Protein AF-A0A0K8Q0I6-F1 (afdb_monomer)

Radius of gyration: 19.03 Å; Cα contacts (8 Å, |Δi|>4): 45; chains: 1; bounding box: 40×27×58 Å

Structure (mmCIF, N/CA/C/O backbone):
data_AF-A0A0K8Q0I6-F1
#
_entry.id   AF-A0A0K8Q0I6-F1
#
loop_
_atom_site.group_PDB
_atom_site.id
_atom_site.type_symbol
_atom_site.label_atom_id
_atom_site.label_alt_id
_atom_site.label_comp_id
_atom_site.label_asym_id
_atom_site.label_entity_id
_atom_site.label_seq_id
_atom_site.pdbx_PDB_ins_code
_atom_site.Cartn_x
_atom_site.Cartn_y
_atom_site.Cartn_z
_atom_site.occupancy
_atom_site.B_iso_or_equiv
_atom_site.auth_seq_id
_atom_site.auth_comp_id
_atom_site.auth_asym_id
_atom_site.auth_atom_id
_atom_site.pdbx_PDB_model_num
ATOM 1 N N . MET A 1 1 ? 24.916 -18.473 -34.159 1.00 48.75 1 MET A N 1
ATOM 2 C CA . MET A 1 1 ? 25.011 -17.003 -34.234 1.00 48.75 1 MET A CA 1
ATOM 3 C C . MET A 1 1 ? 24.547 -16.487 -32.884 1.00 48.75 1 MET A C 1
ATOM 5 O O . MET A 1 1 ? 23.350 -16.408 -32.659 1.00 48.75 1 MET A O 1
ATOM 9 N N . GLY A 1 2 ? 25.475 -16.365 -31.931 1.00 59.72 2 GLY A N 1
ATOM 10 C CA . GLY A 1 2 ? 25.156 -15.873 -30.590 1.00 59.72 2 GLY A CA 1
ATOM 11 C C . GLY A 1 2 ? 24.958 -14.368 -30.663 1.00 59.72 2 GLY A C 1
ATOM 12 O O . GLY A 1 2 ? 25.768 -13.693 -31.299 1.00 59.72 2 GLY A O 1
ATOM 13 N N . LEU A 1 3 ? 23.868 -13.873 -30.082 1.00 63.16 3 LEU A N 1
ATOM 14 C CA . LEU A 1 3 ? 23.705 -12.446 -29.819 1.00 63.16 3 LEU A CA 1
ATOM 15 C C . LEU A 1 3 ? 24.942 -11.971 -29.052 1.00 63.16 3 LEU A C 1
ATOM 17 O O . LEU A 1 3 ? 25.412 -12.687 -28.163 1.00 63.16 3 LEU A O 1
ATOM 21 N N . LYS A 1 4 ? 25.512 -10.823 -29.427 1.00 75.12 4 LYS A N 1
ATOM 22 C CA . LYS A 1 4 ? 26.600 -10.243 -28.633 1.00 75.12 4 LYS A CA 1
ATOM 23 C C . LYS A 1 4 ? 26.029 -9.891 -27.257 1.00 75.12 4 LYS A C 1
ATOM 25 O O . LYS A 1 4 ? 24.851 -9.553 -27.162 1.00 75.12 4 LYS A O 1
ATOM 30 N N . ASP A 1 5 ? 26.839 -9.960 -26.203 1.00 74.12 5 ASP A N 1
ATOM 31 C CA . ASP A 1 5 ? 26.389 -9.645 -24.833 1.00 74.12 5 ASP A CA 1
ATOM 32 C C . ASP A 1 5 ? 25.718 -8.257 -24.734 1.00 74.12 5 ASP A C 1
ATOM 34 O O . ASP A 1 5 ? 24.784 -8.060 -23.951 1.00 74.12 5 ASP A O 1
ATOM 38 N N . ASP A 1 6 ? 26.127 -7.325 -25.599 1.00 75.44 6 ASP A N 1
ATOM 39 C CA . ASP A 1 6 ? 25.523 -5.999 -25.748 1.00 75.44 6 ASP A CA 1
ATOM 40 C C . ASP A 1 6 ? 24.062 -6.063 -26.244 1.00 75.44 6 ASP A C 1
ATOM 42 O O . ASP A 1 6 ? 23.195 -5.396 -25.678 1.00 75.44 6 ASP A O 1
ATOM 46 N N . ASP A 1 7 ? 23.753 -6.928 -27.218 1.00 84.25 7 ASP A N 1
ATOM 47 C CA . ASP A 1 7 ? 22.403 -7.089 -27.786 1.00 84.25 7 ASP A CA 1
ATOM 48 C C . ASP A 1 7 ? 21.428 -7.694 -26.754 1.00 84.25 7 ASP A C 1
ATOM 50 O O . ASP A 1 7 ? 20.256 -7.319 -26.677 1.00 84.25 7 ASP A O 1
ATOM 54 N N . VAL A 1 8 ? 21.912 -8.630 -25.925 1.00 89.81 8 VAL A N 1
ATOM 55 C CA . VAL A 1 8 ? 21.121 -9.249 -24.844 1.00 89.81 8 VAL A CA 1
ATOM 56 C C . VAL A 1 8 ? 20.838 -8.238 -23.734 1.00 89.81 8 VAL A C 1
ATOM 58 O O . VAL A 1 8 ? 19.713 -8.151 -23.233 1.00 89.81 8 VAL A O 1
ATOM 61 N N . THR A 1 9 ? 21.843 -7.444 -23.366 1.00 92.88 9 THR A N 1
ATOM 62 C CA . THR A 1 9 ? 21.700 -6.392 -22.355 1.00 92.88 9 THR A CA 1
ATOM 63 C C . THR A 1 9 ? 20.711 -5.321 -22.811 1.00 92.88 9 THR A C 1
ATOM 65 O O . THR A 1 9 ? 19.846 -4.905 -22.034 1.00 92.88 9 THR A O 1
ATOM 68 N N . GLU A 1 10 ? 20.777 -4.911 -24.079 1.00 92.44 10 GLU A N 1
ATOM 69 C CA . GLU A 1 10 ? 19.841 -3.947 -24.656 1.00 92.44 10 GLU A CA 1
ATOM 70 C C . GLU A 1 10 ? 18.404 -4.488 -24.690 1.00 92.44 10 GLU A C 1
ATOM 72 O O . GLU A 1 10 ? 17.470 -3.777 -24.300 1.00 92.44 10 GLU A O 1
ATOM 77 N N . LEU A 1 11 ? 18.224 -5.762 -25.057 1.00 94.25 11 LEU A N 1
ATOM 78 C CA . LEU A 1 11 ? 16.922 -6.429 -25.033 1.00 94.25 11 LEU A CA 1
ATOM 79 C C . LEU A 1 11 ? 16.323 -6.467 -23.619 1.00 94.25 11 LEU A C 1
ATOM 81 O O . LEU A 1 11 ? 15.153 -6.118 -23.435 1.00 94.25 11 LEU A O 1
ATOM 85 N N . HIS A 1 12 ? 17.112 -6.838 -22.605 1.00 95.56 12 HIS A N 1
ATOM 86 C CA . HIS A 1 12 ? 16.664 -6.835 -21.209 1.00 95.56 12 HIS A CA 1
ATOM 87 C C . HIS A 1 12 ? 16.299 -5.428 -20.725 1.00 95.56 12 HIS A C 1
ATOM 89 O O . HIS A 1 12 ? 15.256 -5.241 -20.096 1.00 95.56 12 HIS A O 1
ATOM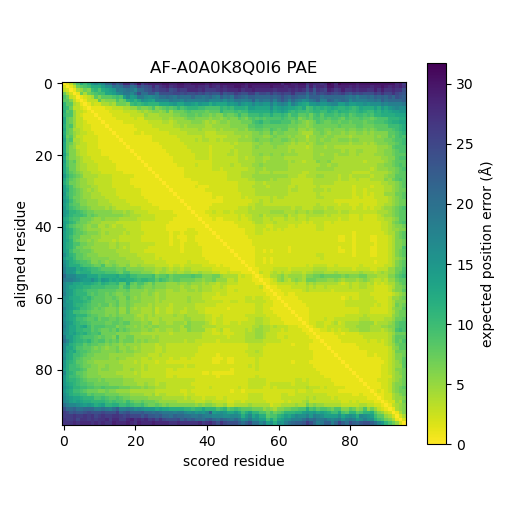 95 N N . ALA A 1 13 ? 17.119 -4.425 -21.048 1.00 95.62 13 ALA A N 1
ATOM 96 C CA . ALA A 1 13 ? 16.849 -3.041 -20.681 1.00 95.62 13 ALA A CA 1
ATOM 97 C C . ALA A 1 13 ? 15.568 -2.515 -21.347 1.00 95.62 13 ALA A C 1
ATOM 99 O O . ALA A 1 13 ? 14.782 -1.814 -20.706 1.00 95.62 13 ALA A O 1
ATOM 100 N N . HIS A 1 14 ? 15.327 -2.864 -22.614 1.00 96.12 14 HIS A N 1
ATOM 101 C CA . HIS A 1 14 ? 14.087 -2.525 -23.306 1.00 96.12 14 HIS A CA 1
ATOM 102 C C . HIS A 1 14 ? 12.874 -3.192 -22.647 1.00 96.12 14 HIS A C 1
ATOM 104 O O . HIS A 1 14 ? 11.914 -2.499 -22.311 1.00 96.12 14 HIS A O 1
ATOM 110 N N . GLY A 1 15 ? 12.938 -4.502 -22.389 1.00 97.06 15 GLY A N 1
ATOM 111 C CA . GLY A 1 15 ? 11.865 -5.233 -21.711 1.00 97.06 15 GLY A CA 1
ATOM 112 C C . GLY A 1 15 ? 11.539 -4.655 -20.332 1.00 97.06 15 GLY A C 1
ATOM 113 O O . GLY A 1 15 ? 10.370 -4.430 -20.017 1.00 97.06 15 GLY A O 1
ATOM 114 N N . TRP A 1 16 ? 12.565 -4.325 -19.541 1.00 97.25 16 TRP A N 1
ATOM 115 C CA . TRP A 1 16 ? 12.391 -3.686 -18.236 1.00 97.25 16 TRP A CA 1
ATOM 116 C C . TRP A 1 16 ? 11.714 -2.316 -18.336 1.00 97.25 16 TRP A C 1
ATOM 118 O O . TRP A 1 16 ? 10.780 -2.044 -17.586 1.00 97.25 16 TRP A O 1
ATOM 128 N N . ARG A 1 17 ? 12.133 -1.459 -19.279 1.00 97.50 17 ARG A N 1
ATOM 129 C CA . ARG A 1 17 ? 11.503 -0.142 -19.485 1.00 97.50 17 ARG A CA 1
ATOM 130 C C . ARG A 1 17 ? 10.033 -0.269 -19.871 1.00 97.50 17 ARG A C 1
ATOM 132 O O . ARG A 1 17 ? 9.212 0.477 -19.344 1.00 97.50 17 ARG A O 1
ATOM 139 N N . THR A 1 18 ? 9.697 -1.214 -20.745 1.00 97.81 18 THR A N 1
ATOM 140 C CA . THR A 1 18 ? 8.307 -1.467 -21.146 1.00 97.81 18 THR A CA 1
ATOM 141 C C . THR A 1 18 ? 7.465 -1.943 -19.964 1.00 97.81 18 THR A C 1
ATOM 143 O O . THR A 1 18 ? 6.371 -1.424 -19.748 1.00 97.81 18 THR A O 1
ATOM 146 N N . LEU A 1 19 ? 7.983 -2.873 -19.156 1.00 98.00 19 LEU A N 1
ATOM 147 C CA . LEU A 1 19 ? 7.300 -3.341 -17.950 1.00 98.00 19 LEU A CA 1
ATOM 148 C C . LEU A 1 19 ? 7.108 -2.212 -16.928 1.00 98.00 19 LEU A C 1
ATOM 150 O O . LEU A 1 19 ? 6.010 -2.050 -16.403 1.00 98.00 19 LEU A O 1
ATOM 154 N N . ALA A 1 20 ? 8.147 -1.416 -16.671 1.00 96.81 20 ALA A N 1
ATOM 155 C CA . ALA A 1 20 ? 8.086 -0.294 -15.738 1.00 96.81 20 ALA A CA 1
ATOM 156 C C . ALA A 1 20 ? 7.077 0.775 -16.192 1.00 96.81 20 ALA A C 1
ATOM 158 O O . ALA A 1 20 ? 6.322 1.291 -15.371 1.00 96.81 20 ALA A O 1
ATOM 159 N N . ALA A 1 21 ? 7.019 1.071 -17.495 1.00 97.50 21 ALA A N 1
ATOM 160 C CA . ALA A 1 21 ? 6.034 1.991 -18.055 1.00 97.50 21 ALA A CA 1
ATOM 161 C C . ALA A 1 21 ? 4.602 1.453 -17.907 1.00 97.50 21 ALA A C 1
ATOM 163 O O . ALA A 1 21 ? 3.719 2.185 -17.470 1.00 97.50 21 ALA A O 1
ATOM 164 N N . LEU A 1 22 ? 4.375 0.171 -18.215 1.00 98.19 22 LEU A N 1
ATOM 165 C CA . LEU A 1 22 ? 3.064 -0.462 -18.053 1.00 98.19 22 LEU A CA 1
ATOM 166 C C . LEU A 1 22 ? 2.618 -0.477 -16.585 1.00 98.19 22 LEU A C 1
ATOM 168 O O . LEU A 1 22 ? 1.478 -0.128 -16.291 1.00 98.19 22 LEU A O 1
ATOM 172 N N . TYR A 1 23 ? 3.520 -0.845 -15.673 1.00 96.00 23 TYR A N 1
ATOM 173 C CA . TYR A 1 23 ? 3.259 -0.807 -14.237 1.00 96.00 23 TYR A CA 1
ATOM 174 C C . TYR A 1 23 ? 2.878 0.608 -13.787 1.00 96.00 23 TYR A C 1
ATOM 176 O O . TYR A 1 23 ? 1.847 0.774 -13.145 1.00 96.00 23 TYR A O 1
ATOM 184 N N . GLY A 1 24 ? 3.646 1.628 -14.188 1.00 95.88 24 GLY A N 1
ATOM 185 C CA . GLY A 1 24 ? 3.366 3.020 -13.829 1.00 95.88 24 GLY A CA 1
ATOM 186 C C . GLY A 1 24 ? 2.027 3.536 -14.362 1.00 95.88 24 GLY A C 1
ATOM 187 O O . GLY A 1 24 ? 1.346 4.287 -13.669 1.00 95.88 24 GLY A O 1
ATOM 188 N N . LEU A 1 25 ? 1.611 3.108 -15.560 1.00 97.50 25 LEU A N 1
ATOM 189 C CA . LEU A 1 25 ? 0.287 3.439 -16.100 1.00 97.50 25 LEU A CA 1
ATOM 190 C C . LEU A 1 25 ? -0.833 2.809 -15.264 1.00 97.50 25 LEU A C 1
ATOM 192 O O . LEU A 1 25 ? -1.773 3.499 -14.884 1.00 97.50 25 LEU A O 1
ATOM 196 N N . ILE A 1 26 ? -0.719 1.518 -14.943 1.00 96.50 26 ILE A N 1
ATOM 197 C CA . ILE A 1 26 ? -1.721 0.807 -14.136 1.00 96.50 26 ILE A CA 1
ATOM 198 C C . ILE A 1 26 ? -1.800 1.396 -12.724 1.00 96.50 26 ILE A C 1
ATOM 200 O O . ILE A 1 26 ? -2.893 1.643 -12.220 1.00 96.50 26 ILE A O 1
ATOM 204 N N . GLU A 1 27 ? -0.650 1.628 -12.091 1.00 94.44 27 GLU A N 1
ATOM 205 C CA . GLU A 1 27 ? -0.570 2.209 -10.751 1.00 94.44 27 GLU A CA 1
ATOM 206 C C . GLU A 1 27 ? -1.166 3.622 -10.726 1.00 94.44 27 GLU A C 1
ATOM 208 O O . GLU A 1 27 ? -1.941 3.936 -9.826 1.00 94.44 27 GLU A O 1
ATOM 213 N N . GLY A 1 28 ? -0.883 4.446 -11.741 1.00 96.75 28 GLY A N 1
ATOM 214 C CA . GLY A 1 28 ? -1.432 5.796 -11.862 1.00 96.75 28 GLY A CA 1
ATOM 215 C C . GLY A 1 28 ? -2.955 5.824 -12.010 1.00 96.75 28 GLY A C 1
ATOM 216 O O . GLY A 1 28 ? -3.620 6.590 -11.312 1.00 96.75 28 GLY A O 1
ATOM 217 N N . GLU A 1 29 ? -3.517 4.975 -12.872 1.00 97.56 29 GLU A N 1
ATOM 218 C CA . GLU A 1 29 ? -4.973 4.848 -13.034 1.00 97.56 29 GLU A CA 1
ATOM 219 C C . GLU A 1 29 ? -5.642 4.352 -11.744 1.00 97.56 29 GLU A C 1
ATOM 221 O O . GLU A 1 29 ? -6.682 4.870 -11.330 1.00 97.56 29 GLU A O 1
ATOM 226 N N . LEU A 1 30 ? -5.024 3.382 -11.061 1.00 96.75 30 LEU A N 1
ATOM 227 C CA . LEU A 1 30 ? -5.548 2.846 -9.808 1.00 96.75 30 LEU A CA 1
ATOM 228 C C . LEU A 1 30 ? -5.508 3.884 -8.677 1.00 96.75 30 LEU A C 1
ATOM 230 O O . LEU A 1 30 ? -6.487 4.015 -7.943 1.00 96.75 30 LEU A O 1
ATOM 234 N N . GLU A 1 31 ? -4.415 4.640 -8.554 1.00 97.00 31 GLU A N 1
ATOM 235 C CA . GLU A 1 31 ? -4.285 5.729 -7.581 1.00 97.00 31 GLU A CA 1
ATOM 236 C C . GLU A 1 31 ? -5.359 6.799 -7.821 1.00 97.00 31 GLU A C 1
ATOM 238 O O . GLU A 1 31 ? -6.041 7.204 -6.881 1.00 97.00 31 GLU A O 1
ATOM 243 N N . GLN A 1 32 ? -5.582 7.210 -9.077 1.00 97.94 32 GLN A N 1
ATOM 244 C CA . GLN A 1 32 ? -6.635 8.176 -9.407 1.00 97.94 32 GLN A CA 1
ATOM 245 C C . GLN A 1 32 ? -8.029 7.656 -9.049 1.00 97.94 32 GLN A C 1
ATOM 247 O O . GLN A 1 32 ? -8.811 8.380 -8.426 1.00 97.94 32 GLN A O 1
ATOM 252 N N . ALA A 1 33 ? -8.339 6.407 -9.403 1.00 97.88 33 ALA A N 1
ATOM 253 C CA . ALA A 1 33 ? -9.630 5.801 -9.105 1.00 97.88 33 ALA A CA 1
ATOM 254 C C . ALA A 1 33 ? -9.876 5.703 -7.590 1.00 97.88 33 ALA A C 1
ATOM 256 O O . ALA A 1 33 ? -10.904 6.177 -7.105 1.00 97.88 33 ALA A O 1
ATOM 257 N N . LEU A 1 34 ? -8.920 5.158 -6.830 1.00 97.62 34 LEU A N 1
ATOM 258 C CA . LEU A 1 34 ? -9.029 5.005 -5.376 1.00 97.62 34 LEU A CA 1
ATOM 259 C C . LEU A 1 34 ? -9.122 6.352 -4.657 1.00 97.62 34 LEU A C 1
ATOM 261 O O . LEU A 1 34 ? -9.923 6.508 -3.727 1.00 97.62 34 LEU A O 1
ATOM 265 N N . GLN A 1 35 ? -8.351 7.343 -5.105 1.00 97.25 35 GLN A N 1
ATOM 266 C CA . GLN A 1 35 ? -8.401 8.681 -4.541 1.00 97.25 35 GLN A CA 1
ATOM 267 C C . GLN A 1 35 ? -9.760 9.344 -4.804 1.00 97.25 35 GLN A C 1
ATOM 269 O O . GLN A 1 35 ? -10.309 9.973 -3.899 1.00 97.25 35 GLN A O 1
ATOM 274 N N . ALA A 1 36 ? -10.332 9.174 -6.000 1.00 97.62 36 ALA A N 1
ATOM 275 C CA . ALA A 1 36 ? -11.630 9.742 -6.359 1.00 97.62 36 ALA A CA 1
ATOM 276 C C . ALA A 1 36 ? -12.805 9.078 -5.621 1.00 97.62 36 ALA A C 1
ATOM 278 O O . ALA A 1 36 ? -13.734 9.770 -5.208 1.00 97.62 36 ALA A O 1
ATOM 279 N N . THR A 1 37 ? -12.782 7.753 -5.441 1.00 96.81 37 THR A N 1
ATOM 280 C CA . THR A 1 37 ? -13.920 7.017 -4.863 1.00 96.81 37 THR A CA 1
ATOM 281 C C . THR A 1 37 ? -13.854 6.870 -3.348 1.00 96.81 37 THR A C 1
ATOM 283 O O . THR A 1 37 ? -14.895 6.799 -2.699 1.00 96.81 37 THR A O 1
ATOM 286 N N . ALA A 1 38 ? -12.650 6.777 -2.779 1.00 95.50 38 ALA A N 1
ATOM 287 C CA . ALA A 1 38 ? -12.446 6.435 -1.370 1.00 95.50 38 ALA A CA 1
ATOM 288 C C . ALA A 1 38 ? -11.427 7.337 -0.649 1.00 95.50 38 ALA A C 1
ATOM 290 O O . ALA A 1 38 ? -11.244 7.206 0.563 1.00 95.50 38 ALA A O 1
ATOM 291 N N . GLY A 1 39 ? -10.754 8.249 -1.361 1.00 96.25 39 GLY A N 1
ATOM 292 C CA . GLY A 1 39 ? -9.677 9.063 -0.794 1.00 96.25 39 GLY A CA 1
ATOM 293 C C . GLY A 1 39 ? -8.513 8.219 -0.270 1.00 96.25 39 GLY A C 1
ATOM 294 O O . GLY A 1 39 ? -7.941 8.550 0.771 1.00 96.25 39 GLY A O 1
ATOM 295 N N . LEU A 1 40 ? -8.237 7.085 -0.914 1.00 96.62 40 LEU A N 1
ATOM 296 C CA . LEU A 1 40 ? -7.178 6.149 -0.540 1.00 96.62 40 LEU A CA 1
ATOM 297 C C . LEU A 1 40 ? -6.075 6.155 -1.593 1.00 96.62 40 LEU A C 1
ATOM 299 O O . LEU A 1 40 ? -6.372 6.229 -2.782 1.00 96.62 40 LEU A O 1
ATOM 303 N N . SER A 1 41 ? -4.833 5.966 -1.153 1.00 94.62 41 SER A N 1
ATOM 304 C CA . SER A 1 41 ? -3.761 5.548 -2.059 1.00 94.62 41 SER A CA 1
ATOM 305 C C . SER A 1 41 ? -3.790 4.041 -2.324 1.00 94.62 41 SER A C 1
ATOM 307 O O . SER A 1 41 ? -4.375 3.272 -1.552 1.00 94.62 41 SER A O 1
ATOM 309 N N . VAL A 1 42 ? -3.091 3.585 -3.368 1.00 94.25 42 VAL A N 1
ATOM 310 C CA . VAL A 1 42 ? -2.926 2.153 -3.691 1.00 94.25 42 VAL A CA 1
ATOM 311 C C . VAL A 1 42 ? -2.365 1.375 -2.499 1.00 94.25 42 VAL A C 1
ATOM 313 O O . VAL A 1 42 ? -2.824 0.278 -2.174 1.00 94.25 42 VAL A O 1
ATOM 316 N N . VAL A 1 43 ? -1.394 1.960 -1.799 1.00 93.19 43 VAL A N 1
ATOM 317 C CA . VAL A 1 43 ? -0.729 1.322 -0.656 1.00 93.19 43 VAL A CA 1
ATOM 318 C C . VAL A 1 43 ? -1.669 1.222 0.551 1.00 93.19 43 VAL A C 1
ATOM 320 O O . VAL A 1 43 ? -1.688 0.204 1.243 1.00 93.19 43 VAL A O 1
ATOM 323 N N . GLU A 1 44 ? -2.477 2.254 0.803 1.00 95.06 44 GLU A N 1
ATOM 324 C CA . GLU A 1 44 ? -3.504 2.234 1.849 1.00 95.06 44 GLU A CA 1
ATOM 325 C C . GLU A 1 44 ? -4.590 1.198 1.548 1.00 95.06 44 GLU A C 1
ATOM 327 O O . GLU A 1 44 ? -4.945 0.409 2.423 1.00 95.06 44 GLU A O 1
ATOM 332 N N . TYR A 1 45 ? -5.063 1.150 0.302 1.00 95.38 45 TYR A N 1
ATOM 333 C CA . TYR A 1 45 ? -6.009 0.137 -0.153 1.00 95.38 45 TYR A CA 1
ATOM 334 C C . TYR A 1 45 ? -5.445 -1.278 0.009 1.00 95.38 45 TYR A C 1
ATOM 336 O O . TYR A 1 45 ? -6.133 -2.146 0.532 1.00 95.38 45 TYR A O 1
ATOM 344 N N . THR A 1 46 ? -4.178 -1.499 -0.347 1.00 93.62 46 THR A N 1
ATOM 345 C CA . THR A 1 46 ? -3.517 -2.809 -0.218 1.00 93.62 46 THR A CA 1
ATOM 346 C C . THR A 1 46 ? -3.502 -3.306 1.230 1.00 93.62 46 THR A C 1
ATOM 348 O O . THR A 1 46 ? -3.702 -4.493 1.474 1.00 93.62 46 THR A O 1
ATOM 351 N N . VAL A 1 47 ? -3.320 -2.414 2.213 1.00 94.44 47 VAL A N 1
ATOM 352 C CA . VAL A 1 47 ? -3.439 -2.773 3.640 1.00 94.44 47 VAL A CA 1
ATOM 353 C C . VAL A 1 47 ? -4.850 -3.247 3.974 1.00 94.44 47 VAL A C 1
ATOM 355 O O . VAL A 1 47 ? -5.013 -4.277 4.628 1.00 94.44 47 VAL A O 1
ATOM 358 N N . LEU A 1 48 ? -5.863 -2.497 3.543 1.00 95.00 48 LEU A N 1
ATOM 359 C CA . LEU A 1 48 ? -7.260 -2.809 3.842 1.00 95.00 48 LEU A CA 1
ATOM 360 C C . LEU A 1 48 ? -7.721 -4.087 3.125 1.00 95.00 48 LEU A C 1
ATOM 362 O O . LEU A 1 48 ? -8.411 -4.9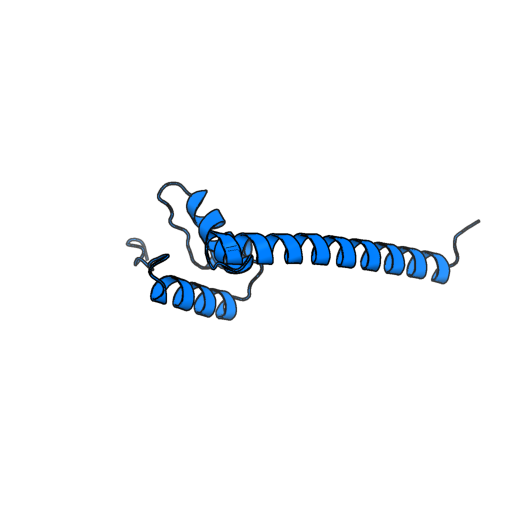02 3.729 1.00 95.00 48 LEU A O 1
ATOM 366 N N . ASP A 1 49 ? -7.284 -4.306 1.884 1.00 94.75 49 ASP A N 1
ATOM 367 C CA . ASP A 1 49 ? -7.530 -5.532 1.118 1.00 94.75 49 ASP A CA 1
ATOM 368 C C . ASP A 1 49 ? -6.820 -6.747 1.737 1.00 94.75 49 ASP A C 1
ATOM 370 O O . ASP A 1 49 ? -7.395 -7.827 1.851 1.00 94.75 49 ASP A O 1
ATOM 374 N N . ALA A 1 50 ? -5.586 -6.585 2.222 1.00 93.44 50 ALA A N 1
ATOM 375 C CA . ALA A 1 50 ? -4.889 -7.662 2.921 1.00 93.44 50 ALA A CA 1
ATOM 376 C C . ALA A 1 50 ? -5.632 -8.084 4.200 1.00 93.44 50 ALA A C 1
ATOM 378 O O . ALA A 1 50 ? -5.735 -9.281 4.478 1.00 93.44 50 ALA A O 1
ATOM 379 N N . LEU A 1 51 ? -6.167 -7.119 4.957 1.00 93.94 51 LEU A N 1
ATOM 380 C CA . LEU A 1 51 ? -6.982 -7.377 6.146 1.00 93.94 51 LEU A CA 1
ATOM 381 C C . LEU A 1 51 ? -8.327 -8.020 5.788 1.00 93.94 51 LEU A C 1
ATOM 383 O O . LEU A 1 51 ? -8.715 -8.986 6.439 1.00 93.94 51 LEU A O 1
ATOM 387 N N . SER A 1 52 ? -9.019 -7.537 4.752 1.00 93.88 52 SER A N 1
ATOM 388 C CA . SER A 1 52 ? -10.352 -8.030 4.366 1.00 93.88 52 SER A CA 1
ATOM 389 C C . SER A 1 52 ? -10.355 -9.508 3.959 1.00 93.88 52 SER A C 1
ATOM 391 O O . SER A 1 52 ? -11.359 -10.195 4.142 1.00 93.88 52 SER A O 1
ATOM 393 N N . ARG A 1 53 ? -9.220 -10.009 3.455 1.00 92.25 53 ARG A N 1
ATOM 394 C CA . ARG A 1 53 ? -9.010 -11.414 3.073 1.00 92.25 53 ARG A CA 1
ATOM 395 C C . ARG A 1 53 ? -8.720 -12.348 4.251 1.00 92.25 53 ARG A C 1
ATOM 397 O O . ARG A 1 53 ? -8.608 -13.550 4.030 1.00 92.25 53 ARG A O 1
ATOM 404 N N . GLN A 1 54 ? -8.531 -11.824 5.464 1.00 91.19 54 GLN A N 1
ATOM 405 C CA . GLN A 1 54 ? -8.347 -12.640 6.665 1.00 91.19 54 GLN A CA 1
ATOM 406 C C . GLN A 1 54 ? -9.680 -12.881 7.366 1.00 91.19 54 GLN A C 1
ATOM 408 O O . GLN A 1 54 ? -10.484 -11.958 7.531 1.00 91.19 54 GLN A O 1
ATOM 413 N N . ASP A 1 55 ? -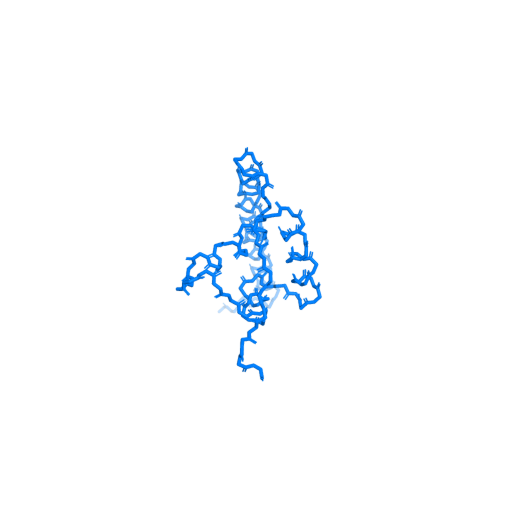9.861 -14.094 7.878 1.00 84.88 55 ASP A N 1
ATOM 414 C CA . ASP A 1 55 ? -10.966 -14.402 8.778 1.00 84.88 55 ASP A CA 1
ATOM 415 C C . ASP A 1 55 ? -10.868 -13.511 10.029 1.00 84.88 55 ASP A C 1
ATOM 417 O O . ASP A 1 55 ? -9.872 -13.517 10.752 1.00 84.88 55 ASP A O 1
ATOM 421 N N . GLY A 1 56 ? -11.890 -12.683 10.261 1.00 87.00 56 GLY A N 1
ATOM 422 C CA . GLY A 1 56 ? -11.929 -11.736 11.383 1.00 87.00 56 GLY A CA 1
ATOM 423 C C . GLY A 1 56 ? -11.213 -10.398 11.157 1.00 87.00 56 GLY A C 1
ATOM 424 O O . GLY A 1 56 ? -11.128 -9.611 12.100 1.00 87.00 56 GLY A O 1
ATOM 425 N N . TRP A 1 57 ? -10.729 -10.121 9.939 1.00 90.75 57 TRP A N 1
ATOM 426 C CA . TRP A 1 57 ? -10.127 -8.840 9.521 1.00 90.75 57 TRP A CA 1
ATOM 427 C C . TRP A 1 57 ? -8.927 -8.382 10.352 1.00 90.75 57 TRP A C 1
ATOM 429 O O . TRP A 1 57 ? -8.694 -7.190 10.560 1.00 90.75 57 TRP A O 1
ATOM 439 N N . GLN A 1 58 ? -8.155 -9.345 10.845 1.00 91.50 58 GLN A N 1
ATOM 440 C CA . GLN A 1 58 ? -7.003 -9.111 11.704 1.00 91.50 58 GLN A CA 1
ATOM 441 C C . GLN A 1 58 ? -5.760 -9.726 11.079 1.00 91.50 58 GLN A C 1
ATOM 443 O O . GLN A 1 58 ? -5.783 -10.831 10.546 1.00 91.50 58 GLN A O 1
ATOM 448 N N . MET A 1 59 ? -4.642 -9.011 11.165 1.00 90.94 59 MET A N 1
ATOM 449 C CA . MET A 1 59 ? -3.358 -9.488 10.671 1.00 90.94 59 MET A CA 1
ATOM 450 C C . MET A 1 59 ? -2.236 -8.972 11.567 1.00 90.94 59 MET A C 1
ATOM 452 O O . MET A 1 59 ? -2.227 -7.807 11.968 1.00 90.94 59 MET A O 1
ATOM 456 N N . ARG A 1 60 ? -1.253 -9.830 11.867 1.00 90.75 60 ARG A N 1
ATOM 457 C CA . ARG A 1 60 ? -0.031 -9.403 12.564 1.00 90.75 60 ARG A CA 1
ATOM 458 C C . ARG A 1 60 ? 0.780 -8.438 11.684 1.00 90.75 60 ARG A C 1
ATOM 460 O O . ARG A 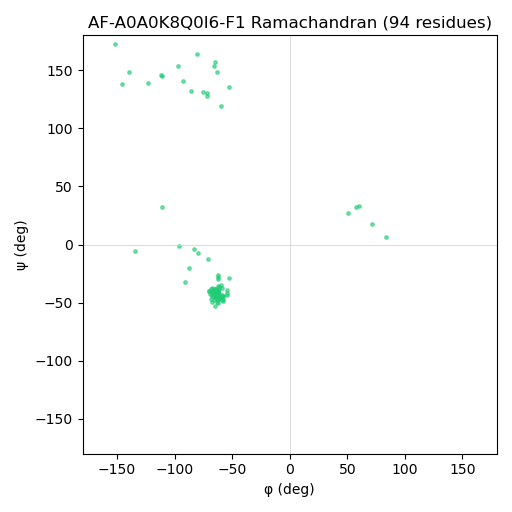1 60 ? 0.758 -8.517 10.456 1.00 90.75 60 ARG A O 1
ATOM 467 N N . MET A 1 61 ? 1.572 -7.571 12.315 1.00 90.75 61 MET A N 1
ATOM 468 C CA . MET A 1 61 ? 2.328 -6.514 11.622 1.00 90.75 61 MET A CA 1
ATOM 469 C C . MET A 1 61 ? 3.350 -7.046 10.598 1.00 90.75 61 MET A C 1
ATOM 471 O O . MET A 1 61 ? 3.532 -6.457 9.537 1.00 90.75 61 MET A O 1
ATOM 475 N N . GLN A 1 62 ? 4.013 -8.172 10.885 1.00 90.56 62 GLN A N 1
ATOM 476 C CA . GLN A 1 62 ? 5.003 -8.768 9.974 1.00 90.56 62 GLN A CA 1
ATOM 477 C C . GLN A 1 62 ? 4.389 -9.254 8.645 1.00 90.56 62 GLN A C 1
ATOM 479 O O . GLN A 1 62 ? 4.892 -8.863 7.591 1.00 90.56 62 GLN A O 1
ATOM 484 N N . PRO A 1 63 ? 3.324 -10.084 8.645 1.00 90.00 63 PRO A N 1
ATOM 485 C CA . PRO A 1 63 ? 2.600 -10.414 7.420 1.00 90.00 63 PRO A CA 1
ATOM 486 C C . PRO A 1 63 ? 2.100 -9.182 6.657 1.00 90.00 63 PRO A C 1
ATOM 488 O O . PRO A 1 63 ? 2.229 -9.151 5.436 1.00 90.00 63 PRO A O 1
ATOM 491 N N . LEU A 1 64 ? 1.625 -8.150 7.363 1.00 91.31 64 LEU A N 1
ATOM 492 C CA . LEU A 1 64 ? 1.137 -6.921 6.735 1.00 91.31 64 LEU A CA 1
ATOM 493 C C . LEU A 1 64 ? 2.246 -6.148 5.998 1.00 91.31 64 LEU A C 1
ATOM 495 O O . LEU A 1 64 ? 2.049 -5.684 4.874 1.00 91.31 64 LEU A O 1
ATOM 499 N N . ALA A 1 65 ? 3.439 -6.056 6.592 1.00 91.56 65 ALA A N 1
ATOM 500 C CA . ALA A 1 65 ? 4.603 -5.445 5.947 1.00 91.56 65 ALA A CA 1
ATOM 501 C C . ALA A 1 65 ? 5.007 -6.196 4.665 1.00 91.56 65 ALA A C 1
ATOM 503 O O . ALA A 1 65 ? 5.337 -5.579 3.654 1.00 91.56 65 ALA A O 1
ATOM 504 N N . ARG A 1 66 ? 4.919 -7.535 4.677 1.00 89.19 66 ARG A N 1
ATOM 505 C CA . ARG A 1 66 ? 5.180 -8.358 3.485 1.00 89.19 66 ARG A CA 1
ATOM 506 C C . ARG A 1 66 ? 4.132 -8.144 2.397 1.00 89.19 66 ARG A C 1
ATOM 508 O O . ARG A 1 66 ? 4.507 -7.999 1.241 1.00 89.19 66 ARG A O 1
ATOM 515 N N . ALA A 1 67 ? 2.851 -8.089 2.764 1.00 86.88 67 ALA A N 1
ATOM 516 C CA . ALA A 1 67 ? 1.753 -7.884 1.817 1.00 86.88 67 ALA A CA 1
ATOM 517 C C . ALA A 1 67 ? 1.830 -6.527 1.096 1.00 86.88 67 ALA A C 1
ATOM 519 O O . ALA A 1 67 ? 1.407 -6.411 -0.046 1.00 86.88 67 ALA A O 1
ATOM 520 N N . THR A 1 68 ? 2.403 -5.514 1.749 1.00 86.69 68 THR A N 1
ATOM 521 C CA . THR A 1 68 ? 2.562 -4.159 1.195 1.00 86.69 68 THR A CA 1
ATOM 522 C C . THR A 1 68 ? 3.932 -3.905 0.562 1.00 86.69 68 THR A C 1
ATOM 524 O O . THR A 1 68 ? 4.175 -2.805 0.075 1.00 86.69 68 THR A O 1
ATOM 527 N N . ALA A 1 69 ? 4.844 -4.887 0.589 1.00 88.31 69 ALA A N 1
ATOM 528 C CA . ALA A 1 69 ? 6.248 -4.728 0.194 1.00 88.31 69 ALA A CA 1
ATOM 529 C C . ALA A 1 69 ? 6.959 -3.531 0.872 1.00 88.31 69 ALA A C 1
ATOM 531 O O . ALA A 1 69 ? 7.920 -2.971 0.341 1.00 88.31 69 ALA A O 1
ATOM 532 N N . LEU A 1 70 ? 6.502 -3.137 2.065 1.00 90.38 70 LEU A N 1
ATOM 533 C CA . LEU A 1 70 ? 7.046 -2.013 2.819 1.00 90.38 70 LEU A CA 1
ATOM 534 C C . LEU A 1 70 ? 8.050 -2.476 3.871 1.00 90.38 70 LEU A C 1
ATOM 536 O O . LEU A 1 70 ? 7.967 -3.566 4.439 1.00 90.38 70 LEU A O 1
ATOM 540 N N . SER A 1 71 ? 8.974 -1.582 4.223 1.00 92.38 71 SER A N 1
ATOM 541 C CA . SER A 1 71 ? 9.800 -1.786 5.411 1.00 92.38 71 SER A CA 1
ATOM 542 C C . SER A 1 71 ? 8.942 -1.761 6.688 1.00 92.38 71 SER A C 1
ATOM 544 O O . SER A 1 71 ? 7.883 -1.119 6.710 1.00 92.38 71 SER A O 1
ATOM 546 N N . PRO A 1 72 ? 9.395 -2.378 7.797 1.00 89.75 72 PRO A N 1
ATOM 547 C CA . PRO A 1 72 ? 8.664 -2.343 9.064 1.00 89.75 72 PRO A CA 1
ATOM 548 C C . PRO A 1 72 ? 8.347 -0.916 9.533 1.00 89.75 72 PRO A C 1
ATOM 550 O O . PRO A 1 7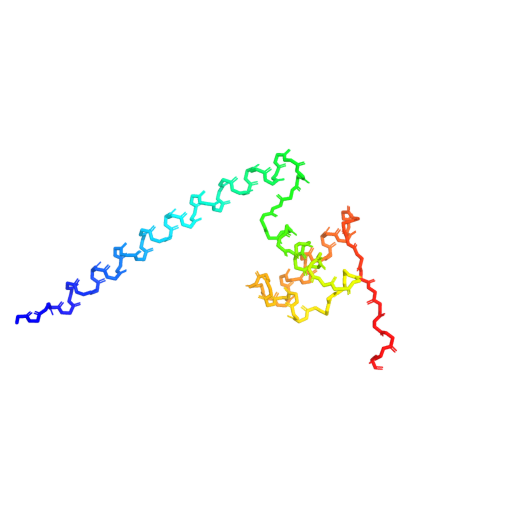2 ? 7.215 -0.614 9.900 1.00 89.75 72 PRO A O 1
ATOM 553 N N . SER A 1 73 ? 9.310 0.007 9.438 1.00 93.62 73 SER A N 1
ATOM 554 C CA . SER A 1 73 ? 9.097 1.409 9.817 1.00 93.62 73 SER A CA 1
ATOM 555 C C . SER A 1 73 ? 8.090 2.123 8.912 1.00 93.62 73 SER A C 1
ATOM 557 O O . SER A 1 73 ? 7.307 2.942 9.396 1.00 93.62 73 SER A O 1
ATOM 559 N N . ALA A 1 74 ? 8.095 1.841 7.604 1.00 93.50 74 ALA A N 1
ATOM 560 C CA . ALA A 1 74 ? 7.111 2.401 6.679 1.00 93.50 74 ALA A CA 1
ATOM 561 C C . ALA A 1 74 ? 5.706 1.849 6.959 1.00 93.50 74 ALA A C 1
ATOM 563 O O . ALA A 1 74 ? 4.756 2.629 7.019 1.00 93.50 74 ALA A O 1
ATOM 564 N N . THR A 1 75 ? 5.605 0.550 7.243 1.00 94.06 75 THR A N 1
ATOM 565 C CA . THR A 1 75 ? 4.356 -0.118 7.633 1.00 94.06 75 THR A CA 1
ATOM 566 C C . THR A 1 75 ? 3.777 0.508 8.901 1.00 94.06 75 THR A C 1
ATOM 568 O O . THR A 1 75 ? 2.620 0.916 8.904 1.00 94.06 75 THR A O 1
ATOM 571 N N . THR A 1 76 ? 4.583 0.711 9.950 1.00 93.69 76 THR A N 1
ATOM 572 C CA . THR A 1 76 ? 4.130 1.377 11.185 1.00 93.69 76 THR A CA 1
ATOM 573 C C . THR A 1 76 ? 3.596 2.785 10.920 1.00 93.69 76 THR A C 1
ATOM 575 O O . THR A 1 76 ? 2.545 3.160 11.435 1.00 93.69 76 THR A O 1
ATOM 578 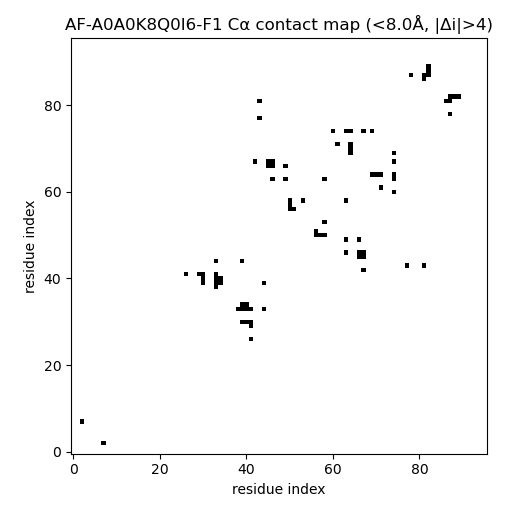N N . ARG A 1 77 ? 4.286 3.584 10.094 1.00 95.31 77 ARG A N 1
ATOM 579 C CA . ARG A 1 77 ? 3.815 4.936 9.739 1.00 95.31 77 ARG A CA 1
ATOM 580 C C . ARG A 1 77 ? 2.494 4.906 8.972 1.00 95.31 77 ARG A C 1
ATOM 582 O O . ARG A 1 77 ? 1.660 5.786 9.186 1.00 95.31 77 ARG A O 1
ATOM 589 N N . LEU A 1 78 ? 2.320 3.929 8.086 1.00 95.25 78 LEU A N 1
ATOM 590 C CA . LEU A 1 78 ? 1.096 3.735 7.318 1.00 95.25 78 LEU A CA 1
ATOM 591 C C . LEU A 1 78 ? -0.068 3.314 8.219 1.00 95.25 78 LEU A C 1
ATOM 593 O O . LEU A 1 78 ? -1.109 3.961 8.204 1.00 95.25 78 LEU A O 1
ATOM 597 N N . VAL A 1 79 ? 0.137 2.306 9.067 1.00 95.00 79 VAL A N 1
ATOM 598 C CA . VAL A 1 79 ? -0.861 1.841 10.039 1.00 95.00 79 VAL A CA 1
ATOM 599 C C . VAL A 1 79 ? -1.278 2.979 10.967 1.00 95.00 79 VAL A C 1
ATOM 601 O O . VAL A 1 79 ? -2.466 3.243 11.097 1.00 95.00 79 VAL A O 1
ATOM 604 N N . ASN A 1 80 ? -0.328 3.740 11.521 1.00 95.56 80 ASN A N 1
ATOM 605 C CA . ASN A 1 80 ? -0.641 4.902 12.359 1.00 95.56 80 ASN A CA 1
ATOM 606 C C . ASN A 1 80 ? -1.471 5.961 11.612 1.00 95.56 80 ASN A C 1
ATOM 608 O O . ASN A 1 80 ? -2.305 6.639 12.206 1.00 95.56 80 ASN A O 1
ATOM 612 N N .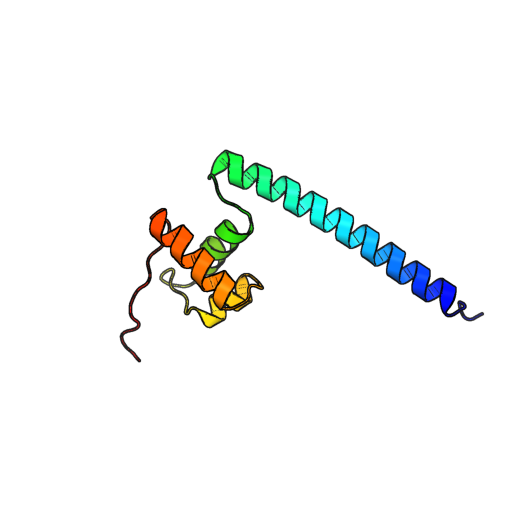 ARG A 1 81 ? -1.237 6.150 10.307 1.00 95.50 81 ARG A N 1
ATOM 613 C CA . ARG A 1 81 ? -2.024 7.079 9.486 1.00 95.50 81 ARG A CA 1
ATOM 614 C C . ARG A 1 81 ? -3.452 6.573 9.294 1.00 95.50 81 ARG A C 1
ATOM 616 O O . ARG A 1 81 ? -4.377 7.357 9.478 1.00 95.50 81 ARG A O 1
ATOM 623 N N . LEU A 1 82 ? -3.618 5.300 8.948 1.00 96.44 82 LEU A N 1
ATOM 624 C CA . LEU A 1 82 ? -4.925 4.672 8.753 1.00 96.44 82 LEU A CA 1
ATOM 625 C C . LEU A 1 82 ? -5.729 4.611 10.061 1.00 96.44 82 LEU A C 1
ATOM 627 O O . LEU A 1 82 ? -6.922 4.900 10.052 1.00 96.44 82 LEU A O 1
ATOM 631 N N . GLU A 1 83 ? -5.065 4.348 11.189 1.00 96.38 83 GLU A N 1
ATOM 632 C CA . GLU A 1 83 ? -5.653 4.398 12.534 1.00 96.38 83 GLU A CA 1
ATOM 633 C C . GLU A 1 83 ? -6.148 5.810 12.874 1.00 96.38 83 GLU A C 1
ATOM 635 O O . GLU A 1 83 ? -7.298 5.986 13.264 1.00 96.38 83 GLU A O 1
ATOM 640 N N . ARG A 1 84 ? -5.341 6.852 12.618 1.00 96.50 84 ARG A N 1
ATOM 641 C CA . ARG A 1 84 ? -5.778 8.254 12.793 1.00 96.50 84 ARG A CA 1
ATOM 642 C C . ARG A 1 84 ? -6.949 8.651 11.894 1.00 96.50 84 ARG A C 1
ATOM 644 O O . ARG A 1 84 ? -7.681 9.572 12.237 1.00 96.50 84 ARG A O 1
ATOM 651 N N . ARG A 1 85 ? -7.106 7.993 10.745 1.00 96.19 85 ARG A N 1
ATOM 652 C CA . ARG A 1 85 ? -8.246 8.178 9.835 1.00 96.19 85 ARG A CA 1
ATOM 653 C C . ARG A 1 85 ? -9.471 7.351 10.239 1.00 96.19 85 ARG A C 1
ATOM 655 O O . ARG A 1 85 ? -10.494 7.462 9.575 1.00 96.19 85 ARG A O 1
ATOM 662 N N . GLY A 1 86 ? -9.374 6.524 11.282 1.00 96.00 86 GLY A N 1
ATOM 663 C CA . GLY A 1 86 ? -10.453 5.643 11.732 1.00 96.00 86 GLY A CA 1
ATOM 664 C C . GLY A 1 86 ? -10.733 4.464 10.798 1.00 96.00 86 GLY A C 1
ATOM 665 O O . GLY A 1 86 ? -11.804 3.874 10.881 1.00 96.00 86 GLY A O 1
ATOM 666 N N . LEU A 1 87 ? -9.803 4.125 9.899 1.00 95.75 87 LEU A N 1
ATOM 667 C CA . LEU A 1 87 ? -9.987 3.056 8.906 1.00 95.75 87 LEU A CA 1
ATOM 668 C C . LEU A 1 87 ? -9.588 1.673 9.429 1.00 95.75 87 LEU A C 1
ATOM 670 O O . LEU A 1 87 ? -9.995 0.657 8.875 1.00 95.75 87 LEU A 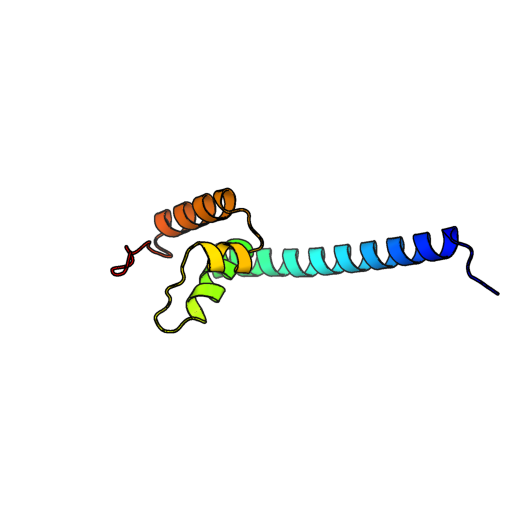O 1
ATOM 674 N N . LEU A 1 88 ? -8.771 1.632 10.478 1.00 95.25 88 LEU A N 1
ATOM 675 C CA . LEU A 1 88 ? -8.371 0.416 11.176 1.00 95.25 88 LEU A CA 1
ATOM 676 C C . LEU A 1 88 ? -8.059 0.740 12.636 1.00 95.25 88 LEU A C 1
ATOM 678 O O . LEU A 1 88 ? -7.973 1.906 13.019 1.00 95.25 88 LEU A O 1
ATOM 682 N N . GLN A 1 89 ? -7.823 -0.297 13.430 1.00 93.94 89 GLN A N 1
ATOM 683 C CA . GLN A 1 89 ? -7.354 -0.179 14.807 1.00 93.94 89 GLN A CA 1
ATOM 684 C C . GLN A 1 89 ? -6.312 -1.253 15.099 1.00 93.94 89 GLN A C 1
ATOM 686 O O . GLN A 1 89 ? -6.380 -2.360 14.557 1.00 93.94 89 GLN A O 1
ATOM 691 N N . ARG A 1 90 ? -5.358 -0.945 15.977 1.00 92.38 90 ARG A N 1
ATOM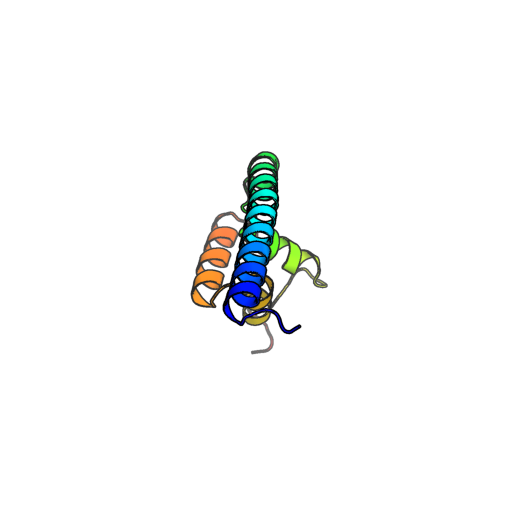 692 C CA . ARG A 1 90 ? -4.482 -1.962 16.558 1.00 92.38 90 ARG A CA 1
ATOM 693 C C . ARG A 1 90 ? -5.149 -2.588 17.772 1.00 92.38 90 ARG A C 1
ATOM 695 O O . ARG A 1 90 ? -5.610 -1.892 18.670 1.00 92.38 90 ARG A O 1
ATOM 702 N N . ILE A 1 91 ? -5.131 -3.910 17.812 1.00 88.75 91 ILE A N 1
ATOM 703 C CA . ILE A 1 91 ? -5.550 -4.700 18.965 1.00 88.75 91 ILE A CA 1
ATOM 704 C C . ILE A 1 91 ? -4.325 -5.377 19.574 1.00 88.75 91 ILE A C 1
ATOM 706 O O . ILE A 1 91 ? -3.396 -5.760 18.858 1.00 88.75 91 ILE A O 1
ATOM 710 N N . LEU A 1 92 ? -4.314 -5.503 20.899 1.00 79.94 92 LEU A N 1
ATOM 711 C CA . LEU A 1 92 ? -3.324 -6.325 21.585 1.00 79.94 92 LEU A CA 1
ATOM 712 C C . LEU A 1 92 ? -3.659 -7.791 21.308 1.00 79.94 92 LEU A C 1
ATOM 714 O O . LEU A 1 92 ? -4.811 -8.203 21.449 1.00 79.94 92 LEU A O 1
ATOM 718 N N . CYS A 1 93 ? -2.664 -8.565 20.881 1.00 74.31 93 CYS A N 1
ATOM 719 C CA . CYS A 1 93 ? -2.821 -10.008 20.782 1.00 74.31 93 CYS A CA 1
ATOM 720 C C . CYS A 1 93 ? -2.849 -10.555 22.214 1.00 74.31 93 CYS A C 1
ATOM 722 O O . CYS A 1 93 ? -1.976 -10.217 23.007 1.00 74.31 93 CYS A O 1
ATOM 724 N N . ALA A 1 94 ? -3.867 -11.345 22.558 1.00 65.75 94 ALA A N 1
ATOM 725 C CA . ALA A 1 94 ? -4.001 -11.907 23.903 1.00 65.75 94 ALA A CA 1
ATOM 726 C C . ALA A 1 94 ? -2.954 -12.999 24.209 1.00 65.75 94 ALA A C 1
ATOM 728 O O . ALA A 1 94 ? -2.790 -13.361 25.368 1.00 65.75 94 ALA A O 1
ATOM 729 N N . ASP A 1 95 ? -2.248 -13.477 23.179 1.00 61.78 95 ASP A N 1
ATOM 730 C CA . ASP A 1 95 ? -1.347 -14.634 23.225 1.00 61.78 95 ASP A CA 1
ATOM 731 C C . ASP A 1 95 ? 0.146 -14.262 23.078 1.00 61.78 95 ASP A C 1
ATOM 733 O O . ASP A 1 95 ? 0.899 -15.022 22.466 1.00 61.78 95 ASP A O 1
ATOM 737 N N . ASP A 1 96 ? 0.574 -13.088 23.559 1.00 53.78 96 ASP A N 1
ATOM 738 C CA . ASP A 1 96 ? 2.016 -12.776 23.674 1.00 53.78 96 ASP A CA 1
ATOM 739 C C . ASP A 1 96 ? 2.669 -13.514 24.859 1.00 53.78 96 ASP A C 1
ATOM 741 O O . ASP A 1 96 ? 2.135 -13.431 25.992 1.00 53.78 96 ASP A O 1
#

pLDDT: mean 90.86, std 9.81, range [48.75, 98.19]

Nearest PDB structures (foldseek):
  3zpl-assembly1_B  TM=8.735E-01  e=8.076E-04  Streptomyces coelicolor
  3zpl-assembly2_F  TM=8.823E-01  e=1.252E-03  Streptomyces coelicolor
  3zpl-assembly2_E  TM=8.743E-01  e=1.176E-03  Streptomyces coelicolor
  5ffz-assembly1_A-2  TM=6.857E-01  e=5.702E-02  Staphylococcus aureus
  7bhy-assembly1_A  TM=6.108E-01  e=1.066E-01  Bacillus subtilis subsp. subtilis str. 168

Foldseek 3Di:
DDDDPVRVVVVVVVVVVVVVVVVVVVQVVVQVVCCVPPNDHPLLVQLQVVQVPDDVSDDDLVVSCVSSVHDSVVSVVSVVVCVVVVNDDDDDDPPD

Sequence (96 aa):
MGLKDDDVTELHAHGWRTLAALYGLIEGELEQALQATAGLSVVEYTVLDALSRQDGWQMRMQPLARATALSPSATTRLVNRLERRGLLQRILCADD

Solvent-accessible surface area (backbone atoms only — not comparable to full-atom values): 5693 Å² total; per-residue (Å²): 136,79,76,52,73,66,57,54,52,50,51,51,53,50,53,50,51,53,49,52,52,53,50,51,51,54,52,51,53,48,30,53,51,35,38,74,77,70,70,32,50,58,69,58,45,49,53,54,54,58,23,66,75,30,87,87,54,57,74,61,68,69,65,52,17,60,77,63,74,40,52,68,70,56,35,52,54,48,51,54,50,37,36,75,68,69,76,48,78,92,74,85,72,92,84,119

Secondary structure (DSSP, 8-state):
-PPPHHHHHHHHHHHHHHHHHHHHHHHHHHHHHHHHHHS--HHHHHHHHHHHTSTTS---HHHHHHHTT--HHHHHHHHHHHHHTTS------TT-

Mean predicted aligned error: 6.01 Å